Protein AF-A0A950WZ62-F1 (afdb_monomer_lite)

Structure (mmCIF, N/CA/C/O backbone):
data_AF-A0A950WZ62-F1
#
_entry.id   AF-A0A950WZ62-F1
#
loop_
_atom_site.group_PDB
_atom_site.id
_atom_site.type_symbol
_atom_site.label_atom_id
_atom_site.label_alt_id
_atom_site.label_comp_id
_atom_site.label_asym_id
_atom_site.label_entity_id
_atom_site.label_seq_id
_atom_site.pdbx_PDB_ins_code
_atom_site.Cartn_x
_atom_site.Cartn_y
_atom_site.Cartn_z
_atom_site.occupancy
_atom_site.B_iso_or_equiv
_atom_site.auth_seq_id
_atom_site.auth_comp_id
_atom_site.auth_asym_id
_atom_site.auth_atom_id
_atom_site.pdbx_PDB_model_num
ATOM 1 N N . MET A 1 1 ? 14.388 -1.676 0.230 1.00 52.84 1 MET A N 1
ATOM 2 C CA . MET A 1 1 ? 13.526 -0.486 0.449 1.00 52.84 1 MET A CA 1
ATOM 3 C C . MET A 1 1 ? 12.068 -0.853 0.786 1.00 52.84 1 MET A C 1
ATOM 5 O O . MET A 1 1 ? 11.226 0.029 0.879 1.00 52.84 1 MET A O 1
ATOM 9 N N . THR A 1 2 ? 11.761 -2.133 1.017 1.00 63.56 2 THR A N 1
ATOM 10 C CA . THR A 1 2 ? 10.408 -2.684 1.208 1.00 63.56 2 THR A CA 1
ATOM 11 C C . THR A 1 2 ? 9.665 -2.241 2.485 1.00 63.56 2 THR A C 1
ATOM 13 O O . THR A 1 2 ? 8.466 -1.998 2.380 1.00 63.56 2 THR A O 1
ATOM 16 N N . PRO A 1 3 ? 10.304 -2.015 3.657 1.00 65.88 3 PRO A N 1
ATOM 17 C CA . PRO A 1 3 ? 9.545 -1.722 4.882 1.00 65.88 3 PRO A CA 1
ATOM 18 C C . PRO A 1 3 ? 8.894 -0.332 4.890 1.00 65.88 3 PRO A C 1
ATOM 20 O O . PRO A 1 3 ? 7.789 -0.159 5.395 1.00 65.88 3 PRO A O 1
ATOM 23 N N . VAL A 1 4 ? 9.564 0.673 4.311 1.00 70.69 4 VAL A N 1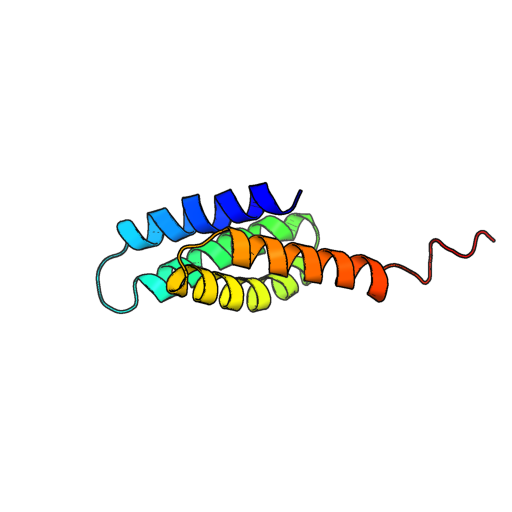
ATOM 24 C CA . VAL A 1 4 ? 9.072 2.063 4.303 1.00 70.69 4 VAL A CA 1
ATOM 25 C C . VAL A 1 4 ? 7.872 2.219 3.368 1.00 70.69 4 VAL A C 1
ATOM 27 O O . VAL A 1 4 ? 6.890 2.861 3.734 1.00 70.69 4 VAL A O 1
ATOM 30 N N . GLN A 1 5 ? 7.914 1.597 2.184 1.00 70.06 5 GLN A N 1
ATOM 31 C CA . GLN A 1 5 ? 6.801 1.645 1.229 1.00 70.06 5 GLN A CA 1
ATOM 32 C C . GLN A 1 5 ? 5.529 1.030 1.819 1.00 70.06 5 GLN A C 1
ATOM 34 O O . GLN A 1 5 ? 4.436 1.576 1.672 1.00 70.06 5 GLN A O 1
ATOM 39 N N . GLU A 1 6 ? 5.670 -0.074 2.545 1.00 67.56 6 GLU A N 1
ATOM 40 C CA . GLU A 1 6 ? 4.543 -0.741 3.184 1.00 67.56 6 GLU A CA 1
ATOM 41 C C . GLU A 1 6 ? 4.039 -0.021 4.424 1.00 67.56 6 GLU A C 1
ATOM 43 O O . GLU A 1 6 ? 2.829 0.040 4.633 1.00 67.56 6 GLU A O 1
ATOM 48 N N . PHE A 1 7 ? 4.935 0.565 5.220 1.00 73.12 7 PHE A N 1
ATOM 49 C CA . PHE A 1 7 ? 4.543 1.416 6.336 1.00 73.12 7 PHE A CA 1
ATOM 50 C C . PHE A 1 7 ? 3.644 2.562 5.854 1.00 73.12 7 PHE A C 1
ATOM 52 O O . PHE A 1 7 ? 2.555 2.768 6.394 1.00 73.12 7 PHE A O 1
ATOM 59 N N . ILE A 1 8 ? 4.051 3.255 4.787 1.00 75.50 8 ILE A N 1
ATOM 60 C CA . ILE A 1 8 ? 3.269 4.351 4.207 1.00 75.50 8 ILE A CA 1
ATOM 61 C C . ILE A 1 8 ? 1.953 3.818 3.620 1.00 75.50 8 ILE A C 1
ATOM 63 O O . ILE A 1 8 ? 0.881 4.322 3.949 1.00 75.50 8 ILE A O 1
ATOM 67 N N . ALA A 1 9 ? 1.990 2.769 2.796 1.00 75.94 9 ALA A N 1
ATOM 68 C CA . ALA A 1 9 ? 0.785 2.261 2.140 1.00 75.94 9 ALA A CA 1
ATOM 69 C C . ALA A 1 9 ? -0.246 1.673 3.126 1.00 75.94 9 ALA A C 1
ATOM 71 O O . ALA A 1 9 ? -1.452 1.865 2.953 1.00 75.94 9 ALA A O 1
ATOM 72 N N . ARG A 1 10 ? 0.204 0.953 4.162 1.00 79.38 10 ARG A N 1
ATOM 73 C CA . ARG A 1 10 ? -0.669 0.193 5.073 1.00 79.38 10 ARG A CA 1
ATOM 74 C C . ARG A 1 10 ? -0.988 0.946 6.359 1.00 79.38 10 ARG A C 1
ATOM 76 O O . ARG A 1 10 ? -2.161 1.062 6.699 1.00 79.38 10 ARG A O 1
ATOM 83 N N . SER A 1 11 ? 0.008 1.487 7.052 1.00 69.50 11 SER A N 1
ATOM 84 C CA . SER A 1 11 ? -0.246 2.179 8.322 1.00 69.50 11 SER A CA 1
ATOM 85 C C . SER A 1 11 ? -0.700 3.615 8.132 1.00 69.50 11 SER A C 1
ATOM 87 O O . SER A 1 11 ? -1.628 4.034 8.815 1.00 69.50 11 SER A O 1
ATOM 89 N N . VAL A 1 12 ? -0.106 4.352 7.190 1.00 75.44 12 VAL A N 1
ATOM 90 C CA . VAL A 1 12 ? -0.504 5.747 6.947 1.00 75.44 12 VAL A CA 1
ATOM 91 C C . VAL A 1 12 ? -1.761 5.791 6.078 1.00 75.44 12 VAL A C 1
ATOM 93 O O . VAL A 1 12 ? -2.812 6.221 6.531 1.00 75.44 12 VAL A O 1
ATOM 96 N N . ILE A 1 13 ? -1.709 5.287 4.844 1.00 80.56 13 ILE A N 1
ATOM 97 C CA . ILE A 1 13 ? -2.812 5.477 3.888 1.00 80.56 13 ILE A CA 1
ATOM 98 C C . ILE A 1 13 ? -4.006 4.568 4.210 1.00 80.56 13 ILE A C 1
ATOM 100 O O . ILE A 1 13 ? -5.121 5.051 4.409 1.00 80.56 13 ILE A O 1
ATOM 104 N N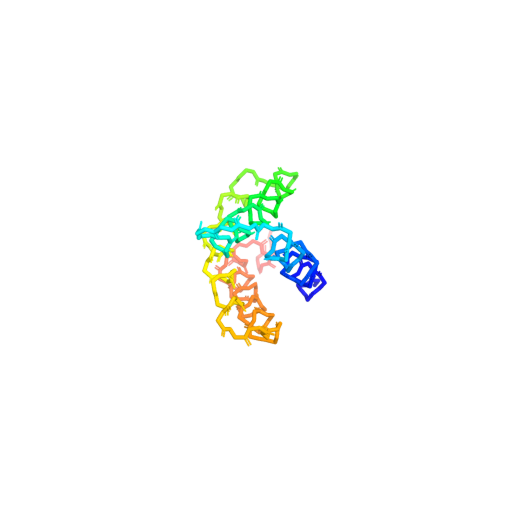 . GLN A 1 14 ? -3.804 3.246 4.269 1.00 82.19 14 GLN A N 1
ATOM 105 C CA . GLN A 1 14 ? -4.903 2.313 4.540 1.00 82.19 14 GLN A CA 1
ATOM 106 C C . GLN A 1 14 ? -5.464 2.484 5.962 1.00 82.19 14 GLN A C 1
ATOM 108 O O . GLN A 1 14 ? -6.681 2.419 6.128 1.00 82.19 14 GLN A O 1
ATOM 113 N N . GLY A 1 15 ? -4.612 2.721 6.964 1.00 76.69 15 GLY A N 1
ATOM 114 C CA . GLY A 1 15 ? -5.014 2.992 8.347 1.00 76.69 15 GLY A CA 1
ATOM 115 C C . GLY A 1 15 ? -5.896 4.234 8.468 1.00 76.69 15 GLY A C 1
ATOM 116 O O . GLY A 1 15 ? -7.040 4.124 8.912 1.00 76.69 15 GLY A O 1
ATOM 117 N N . SER A 1 16 ? -5.433 5.388 7.973 1.00 78.38 16 SER A N 1
ATOM 118 C CA . SER A 1 16 ? -6.225 6.625 8.003 1.00 78.38 16 SER A CA 1
ATOM 119 C C . SER A 1 16 ? -7.538 6.503 7.226 1.00 78.38 16 SER A C 1
ATOM 121 O O . SER A 1 16 ? -8.568 6.994 7.683 1.00 78.38 16 SER A O 1
ATOM 123 N N . LEU A 1 17 ? -7.558 5.787 6.095 1.00 81.38 17 LEU A N 1
ATOM 124 C CA . LEU A 1 17 ? -8.801 5.518 5.362 1.00 81.38 17 LEU A CA 1
ATOM 125 C C . LEU A 1 17 ? -9.778 4.635 6.152 1.00 81.38 17 LEU A C 1
ATOM 127 O O . LEU A 1 17 ? -10.985 4.809 6.017 1.00 81.38 17 LEU A O 1
ATOM 131 N N . GLN A 1 18 ? -9.304 3.694 6.971 1.00 83.38 18 GLN A N 1
ATOM 132 C CA . GLN A 1 18 ? -10.182 2.871 7.813 1.00 83.38 18 GLN A CA 1
ATOM 133 C C . GLN A 1 18 ? -10.823 3.662 8.959 1.00 83.38 18 GLN A C 1
ATOM 135 O O . GLN A 1 18 ? -11.936 3.319 9.371 1.00 83.38 18 GLN A O 1
ATOM 140 N N . GLU A 1 19 ? -10.140 4.690 9.463 1.00 82.50 19 GLU A N 1
ATOM 141 C CA . GLU A 1 19 ? -10.676 5.602 10.480 1.00 82.50 19 GLU A CA 1
ATOM 142 C C . GLU A 1 19 ? -11.626 6.638 9.875 1.00 82.50 19 GLU A C 1
ATOM 144 O O . GLU A 1 19 ? -12.702 6.873 10.422 1.00 82.50 19 GLU A O 1
ATOM 149 N N . PHE A 1 20 ? -11.266 7.202 8.719 1.00 86.25 20 PHE A N 1
ATOM 150 C CA . PHE A 1 20 ? -12.057 8.219 8.029 1.00 86.25 20 PHE A CA 1
ATOM 151 C C . PHE A 1 20 ? -13.335 7.658 7.389 1.00 86.25 20 PHE A C 1
ATOM 153 O O . PHE A 1 20 ? -14.396 8.279 7.452 1.00 86.25 20 PHE A O 1
ATOM 160 N N . LEU A 1 21 ? -13.260 6.482 6.755 1.00 86.19 21 LEU A N 1
ATOM 161 C CA . LEU A 1 21 ? -14.411 5.886 6.082 1.00 86.19 21 LEU A CA 1
ATOM 162 C C . LEU A 1 21 ? -15.390 5.285 7.094 1.00 86.19 21 LEU A C 1
ATOM 164 O O . LEU A 1 21 ? -15.049 4.438 7.922 1.00 86.19 21 LEU A O 1
ATOM 168 N N . SER A 1 22 ? -16.656 5.654 6.949 1.00 81.88 22 SER A N 1
ATOM 169 C CA . SER A 1 22 ? -17.769 5.152 7.748 1.00 81.88 22 SER A CA 1
ATOM 170 C C . SER A 1 22 ? -18.693 4.242 6.923 1.00 81.88 22 SER A C 1
ATOM 172 O O . SER A 1 22 ? -18.647 4.195 5.691 1.00 81.88 22 SER A O 1
ATOM 174 N N . GLY A 1 23 ? -19.520 3.454 7.613 1.00 85.06 23 GLY A N 1
ATOM 175 C CA . GLY A 1 23 ? -20.498 2.560 6.987 1.00 85.06 23 GLY A CA 1
ATOM 176 C C . GLY A 1 23 ? -19.978 1.168 6.601 1.00 85.06 23 GLY A C 1
ATOM 177 O O . GLY A 1 23 ? -18.837 0.772 6.869 1.00 85.06 23 GLY A O 1
ATOM 178 N N . ARG A 1 24 ? -20.868 0.373 5.992 1.00 86.06 24 ARG A N 1
ATOM 179 C CA . ARG A 1 24 ? -20.609 -1.034 5.653 1.00 86.06 24 ARG A CA 1
ATOM 180 C C . ARG A 1 24 ? -19.510 -1.139 4.591 1.00 86.06 24 ARG A C 1
ATOM 182 O O . ARG A 1 24 ? -19.518 -0.428 3.589 1.00 86.06 24 ARG A O 1
ATOM 189 N N . GLY A 1 25 ? -18.554 -2.039 4.820 1.00 85.94 25 GLY A N 1
ATOM 190 C CA . GLY A 1 25 ? -17.451 -2.287 3.888 1.00 85.94 25 GLY A CA 1
ATOM 191 C C . GLY A 1 25 ? -16.315 -1.258 3.928 1.00 85.94 25 GLY A C 1
ATOM 192 O O . GLY A 1 25 ? -15.462 -1.296 3.045 1.00 85.94 25 GLY A O 1
ATOM 193 N N . ARG A 1 26 ? -16.253 -0.371 4.937 1.00 86.50 26 ARG A N 1
ATOM 194 C CA . ARG A 1 26 ? -15.171 0.628 5.079 1.00 86.50 26 ARG A CA 1
ATOM 195 C C . ARG A 1 26 ? -13.762 0.040 4.954 1.00 86.50 26 ARG A C 1
ATOM 197 O O . ARG A 1 26 ? -12.920 0.607 4.273 1.00 86.50 26 ARG A O 1
ATOM 204 N N . THR A 1 27 ? -13.526 -1.138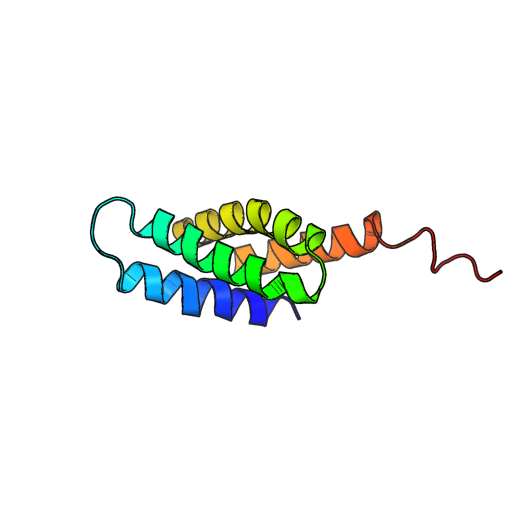 5.530 1.00 84.81 27 THR A N 1
ATOM 205 C CA . THR A 1 27 ? -12.225 -1.819 5.489 1.00 84.81 27 THR A CA 1
ATOM 206 C C . THR A 1 27 ? -11.856 -2.242 4.073 1.00 84.81 27 THR A C 1
ATOM 208 O O . THR A 1 27 ? -10.731 -2.016 3.644 1.00 84.81 27 THR A O 1
ATOM 211 N N . PHE A 1 28 ? -12.811 -2.803 3.327 1.00 88.19 28 PHE A N 1
ATOM 212 C CA . PHE A 1 28 ? -12.594 -3.190 1.936 1.00 88.19 28 PHE A CA 1
ATOM 213 C C . PHE A 1 28 ? -12.349 -1.966 1.047 1.00 88.19 28 PHE A C 1
ATOM 215 O O . PHE A 1 28 ? -11.422 -1.974 0.246 1.00 88.19 28 PHE A O 1
ATOM 222 N N . LYS A 1 29 ? -13.116 -0.885 1.243 1.00 88.44 29 LYS A N 1
ATOM 223 C CA . LYS A 1 29 ? -12.905 0.387 0.533 1.00 88.44 29 LYS A CA 1
ATOM 224 C C . LYS A 1 29 ? -11.523 0.977 0.825 1.00 88.44 29 LYS A C 1
ATOM 226 O O . LYS A 1 29 ? -10.835 1.381 -0.103 1.00 88.44 29 LYS A O 1
ATOM 231 N N . ALA A 1 30 ? -11.094 0.971 2.087 1.00 86.31 30 ALA A N 1
ATOM 232 C CA . ALA A 1 30 ? -9.773 1.449 2.478 1.00 86.31 30 ALA A CA 1
ATOM 233 C C . ALA A 1 30 ? -8.643 0.624 1.845 1.00 86.31 30 ALA A C 1
ATOM 235 O O . ALA A 1 30 ? -7.673 1.205 1.373 1.00 86.31 30 ALA A O 1
ATOM 236 N N . ILE A 1 31 ? -8.787 -0.708 1.799 1.00 88.50 31 ILE A N 1
ATOM 237 C CA . ILE A 1 31 ? -7.849 -1.604 1.104 1.00 88.50 31 ILE A CA 1
ATOM 238 C C . ILE A 1 31 ? -7.818 -1.280 -0.390 1.00 88.50 31 ILE A C 1
ATOM 240 O O . ILE A 1 31 ? -6.747 -1.104 -0.950 1.00 88.50 31 ILE A O 1
ATOM 244 N N . LEU A 1 32 ? -8.978 -1.172 -1.036 1.00 91.19 32 LEU A N 1
ATOM 245 C CA . LEU A 1 32 ? -9.056 -0.925 -2.472 1.00 91.19 32 LEU A CA 1
ATOM 246 C C . LEU A 1 32 ? -8.412 0.414 -2.856 1.00 91.19 32 LEU A C 1
ATOM 248 O O . LEU A 1 32 ? -7.594 0.461 -3.769 1.00 91.19 32 LEU A O 1
ATOM 252 N N . ILE A 1 33 ? -8.751 1.491 -2.142 1.00 88.75 33 ILE A N 1
ATOM 253 C CA . 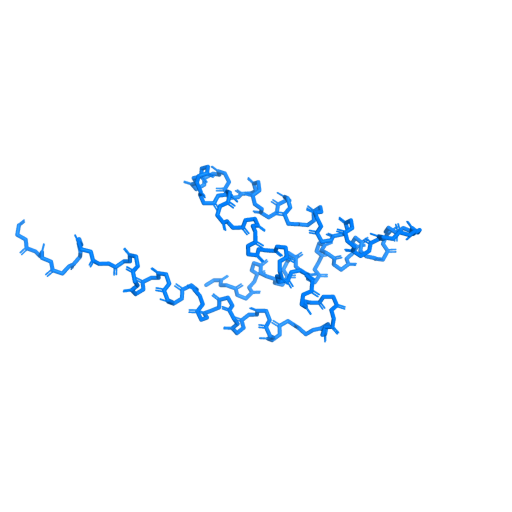ILE A 1 33 ? -8.254 2.843 -2.427 1.00 88.75 33 ILE A CA 1
ATOM 254 C C . ILE A 1 33 ? -6.748 2.933 -2.167 1.00 88.75 33 ILE A C 1
ATOM 256 O O . ILE A 1 33 ? -6.015 3.422 -3.025 1.00 88.75 33 ILE A O 1
ATOM 260 N N . SER A 1 34 ? -6.264 2.435 -1.023 1.00 84.12 34 SER A N 1
ATOM 261 C CA . SER A 1 34 ? -4.828 2.468 -0.720 1.00 84.12 34 SER A CA 1
ATOM 262 C C . SER A 1 34 ? -4.019 1.674 -1.744 1.00 84.12 34 SER A C 1
ATOM 264 O O . SER A 1 34 ? -2.933 2.089 -2.145 1.00 84.12 34 SER A O 1
ATOM 266 N N . ASN A 1 35 ? -4.570 0.558 -2.216 1.00 86.94 35 ASN A N 1
ATOM 267 C CA . ASN A 1 35 ? -3.895 -0.319 -3.151 1.00 86.94 35 ASN A CA 1
ATOM 268 C C . ASN A 1 35 ? -3.943 0.190 -4.599 1.00 86.94 35 ASN A C 1
ATOM 270 O O . ASN A 1 35 ? -2.978 0.006 -5.337 1.00 86.94 35 ASN A O 1
ATOM 274 N N . LEU A 1 36 ? -5.015 0.888 -4.985 1.00 87.88 36 LEU A N 1
ATOM 275 C CA . LEU A 1 36 ? -5.073 1.650 -6.234 1.00 87.88 36 LEU A CA 1
ATOM 276 C C . LEU A 1 36 ? -4.039 2.776 -6.243 1.00 87.88 36 LEU A C 1
ATOM 278 O O . LEU A 1 36 ? -3.323 2.916 -7.231 1.00 87.88 36 LEU A O 1
ATOM 282 N N . LEU A 1 37 ? -3.913 3.540 -5.152 1.00 85.62 37 LEU A N 1
ATOM 283 C CA . LEU A 1 37 ? -2.897 4.592 -5.035 1.00 85.62 37 LEU A CA 1
ATOM 284 C C . LEU A 1 37 ? -1.482 4.011 -5.138 1.00 85.62 37 LEU A C 1
ATOM 286 O O . LEU A 1 37 ? -0.666 4.515 -5.905 1.00 85.62 37 LEU A O 1
ATOM 290 N N . PHE A 1 38 ? -1.215 2.912 -4.428 1.00 82.75 38 PHE A N 1
ATOM 291 C CA . PHE A 1 38 ? 0.070 2.217 -4.478 1.00 82.75 38 PHE A CA 1
ATOM 292 C C . PHE A 1 38 ? 0.405 1.694 -5.884 1.00 82.75 38 PHE A C 1
ATOM 294 O O . PHE A 1 38 ? 1.510 1.903 -6.375 1.00 82.75 38 PHE A O 1
ATOM 301 N N . SER A 1 39 ? -0.542 1.033 -6.550 1.00 82.94 39 SER A N 1
ATOM 302 C CA . SER A 1 39 ? -0.357 0.488 -7.901 1.00 82.94 39 SER A CA 1
ATOM 303 C C . SER A 1 39 ? -0.197 1.596 -8.951 1.00 82.94 39 SER A C 1
ATOM 305 O O . SER A 1 39 ? 0.719 1.540 -9.769 1.00 82.94 39 SER A O 1
ATOM 307 N N . THR A 1 40 ? -1.013 2.653 -8.877 1.00 86.56 40 THR A N 1
ATOM 308 C CA . THR A 1 40 ? -0.943 3.813 -9.786 1.00 86.56 40 THR A CA 1
ATOM 309 C C . THR A 1 40 ? 0.381 4.549 -9.639 1.00 86.56 40 THR A C 1
ATOM 311 O O . THR A 1 40 ? 0.962 4.956 -10.641 1.00 86.56 40 THR A O 1
ATOM 314 N N . PHE A 1 41 ? 0.898 4.671 -8.410 1.00 81.50 41 PHE A N 1
ATOM 315 C CA . PHE A 1 41 ? 2.227 5.230 -8.187 1.00 81.50 41 PHE A CA 1
ATOM 316 C C . PHE A 1 41 ? 3.268 4.473 -9.012 1.00 81.50 41 PHE A C 1
ATOM 318 O O . PHE A 1 41 ? 4.090 5.094 -9.652 1.00 81.50 41 PHE A O 1
ATOM 325 N N . HIS A 1 42 ? 3.175 3.154 -9.137 1.00 80.62 42 HIS A N 1
ATOM 326 C CA . HIS A 1 42 ? 4.138 2.356 -9.895 1.00 80.62 42 HIS A CA 1
ATOM 327 C C . HIS A 1 42 ? 4.006 2.418 -11.426 1.00 80.62 42 HIS A C 1
ATOM 329 O O . HIS A 1 42 ? 4.825 1.818 -12.127 1.00 80.62 42 HIS A O 1
ATOM 335 N N . LEU A 1 43 ? 3.053 3.183 -11.970 1.00 81.19 43 LEU A N 1
ATOM 336 C CA . LEU A 1 43 ? 2.968 3.426 -13.414 1.00 81.19 43 LEU A CA 1
ATOM 337 C C . LEU A 1 43 ? 4.217 4.125 -13.970 1.00 81.19 43 LEU A C 1
ATOM 339 O O . LEU A 1 43 ? 4.542 3.894 -15.132 1.00 81.19 43 LEU A O 1
ATOM 343 N N . PHE A 1 44 ? 4.949 4.913 -13.162 1.00 79.94 44 PHE A N 1
ATOM 344 C CA . PHE A 1 44 ? 6.225 5.505 -13.603 1.00 79.94 44 PHE A CA 1
ATOM 345 C C . PHE A 1 44 ? 7.318 4.454 -13.847 1.00 79.94 44 PHE A C 1
ATOM 347 O O . PHE A 1 44 ? 8.274 4.738 -14.562 1.00 79.94 44 PHE A O 1
ATOM 354 N N . VAL A 1 45 ? 7.201 3.261 -13.246 1.00 79.75 45 VAL A N 1
ATOM 355 C CA . VAL A 1 45 ? 8.131 2.142 -13.463 1.00 79.75 45 VAL A CA 1
ATOM 356 C C . VAL A 1 45 ? 7.716 1.366 -14.706 1.00 79.75 45 VAL A C 1
ATOM 358 O O . VAL A 1 45 ? 8.509 1.185 -15.624 1.00 79.75 45 VAL A O 1
ATOM 361 N N . SER A 1 46 ? 6.478 0.862 -14.718 1.00 79.56 46 SER A N 1
ATOM 362 C CA . SER A 1 46 ? 5.915 0.112 -15.840 1.00 79.56 46 SER A CA 1
ATOM 363 C C . SER A 1 46 ? 4.419 -0.145 -15.622 1.00 79.56 46 SER A C 1
ATOM 365 O O . SER A 1 46 ? 4.029 -0.551 -14.521 1.00 79.56 46 SER A O 1
ATOM 367 N N . PRO A 1 47 ? 3.578 -0.038 -16.669 1.00 82.44 47 PRO A N 1
ATOM 368 C CA . PRO A 1 47 ? 2.178 -0.458 -16.611 1.00 82.44 47 PRO A CA 1
ATOM 369 C C . PRO A 1 47 ? 2.001 -1.915 -16.167 1.00 82.44 47 PRO A C 1
ATOM 371 O O . PRO A 1 47 ? 1.101 -2.225 -15.387 1.00 82.44 47 PRO A O 1
ATOM 374 N N . TYR A 1 48 ? 2.896 -2.809 -16.599 1.00 80.31 48 TYR A N 1
ATOM 375 C CA . TYR A 1 48 ? 2.866 -4.216 -16.196 1.00 80.31 48 TYR A CA 1
ATOM 376 C C . TYR A 1 48 ? 3.117 -4.380 -14.697 1.00 80.31 48 TYR A C 1
ATOM 378 O O . TYR A 1 48 ? 2.442 -5.170 -14.043 1.00 80.31 48 TYR A O 1
ATOM 386 N N . PHE A 1 49 ? 4.047 -3.604 -14.136 1.00 75.50 49 PHE A N 1
ATOM 387 C CA . PHE A 1 49 ? 4.360 -3.651 -12.709 1.00 75.50 49 PHE A CA 1
ATOM 388 C C . PHE A 1 49 ? 3.225 -3.072 -11.850 1.00 75.50 49 PHE A C 1
ATOM 390 O O . PHE A 1 49 ? 2.899 -3.618 -10.794 1.00 75.50 49 PHE A O 1
ATOM 397 N N . ALA A 1 50 ? 2.550 -2.024 -12.331 1.00 77.00 50 ALA A N 1
ATOM 398 C CA . ALA A 1 50 ? 1.348 -1.496 -11.690 1.00 77.00 50 ALA A CA 1
ATOM 399 C C . ALA A 1 50 ? 0.248 -2.569 -11.592 1.00 77.00 50 ALA A C 1
ATOM 401 O O . ALA A 1 50 ? -0.256 -2.835 -10.500 1.00 77.00 50 ALA A O 1
ATOM 402 N N . VAL A 1 51 ? -0.072 -3.256 -12.694 1.00 83.25 51 VAL A N 1
ATOM 403 C CA . VAL A 1 51 ? -1.082 -4.331 -12.689 1.00 83.25 51 VAL A CA 1
ATOM 404 C C . VAL A 1 51 ? -0.635 -5.510 -11.819 1.00 83.25 51 VAL A C 1
ATOM 406 O O . VAL A 1 51 ? -1.407 -5.996 -10.990 1.00 83.25 51 VAL A O 1
ATOM 409 N N . ALA A 1 52 ? 0.623 -5.937 -11.952 1.00 80.75 52 ALA A N 1
ATOM 410 C CA . ALA A 1 52 ? 1.170 -7.065 -11.205 1.00 80.75 52 ALA A CA 1
ATOM 411 C C . ALA A 1 52 ? 1.222 -6.814 -9.691 1.00 80.75 52 ALA A C 1
ATOM 413 O O . ALA A 1 52 ? 1.057 -7.752 -8.920 1.00 80.75 52 ALA A O 1
ATOM 414 N N . SER A 1 53 ? 1.408 -5.569 -9.245 1.00 79.81 53 SER A N 1
ATOM 415 C CA . SER A 1 53 ? 1.432 -5.214 -7.818 1.00 79.81 53 SER A CA 1
ATOM 416 C C . SER A 1 53 ? 0.037 -5.078 -7.193 1.00 79.81 53 SER A C 1
ATOM 418 O O . SER A 1 53 ? -0.103 -5.140 -5.967 1.00 79.81 53 SER A O 1
ATOM 420 N N . PHE A 1 54 ? -1.014 -4.939 -8.006 1.00 83.00 54 PHE A N 1
ATOM 421 C CA . PHE A 1 54 ? -2.370 -4.712 -7.517 1.00 83.00 54 PHE A CA 1
ATOM 422 C C . PHE A 1 54 ? -2.965 -5.944 -6.816 1.00 83.00 54 PHE A C 1
ATOM 424 O O . PHE A 1 54 ? -3.382 -5.855 -5.662 1.00 83.00 54 PHE A O 1
ATOM 431 N N . LEU A 1 55 ? -2.980 -7.110 -7.469 1.00 81.25 55 LEU A N 1
ATOM 432 C CA . LEU A 1 55 ? -3.594 -8.328 -6.913 1.00 81.25 55 LEU A CA 1
ATOM 433 C C . LEU A 1 55 ? -2.906 -8.810 -5.620 1.00 81.25 55 LEU A C 1
ATOM 435 O O . LEU A 1 55 ? -3.597 -8.943 -4.606 1.00 81.25 55 LEU A O 1
ATOM 439 N N . PRO A 1 56 ? -1.568 -8.978 -5.602 1.00 79.00 56 PRO A N 1
ATOM 440 C CA . PRO A 1 56 ? -0.750 -8.969 -4.397 1.00 79.00 56 PRO A CA 1
ATOM 441 C C . PRO A 1 56 ? -1.256 -7.987 -3.345 1.00 79.00 56 PRO A C 1
ATOM 443 O O . PRO A 1 56 ? -1.724 -8.384 -2.277 1.00 79.00 56 PRO A O 1
ATOM 446 N N . GLY A 1 57 ? -1.207 -6.691 -3.636 1.00 79.06 57 GLY A N 1
ATOM 447 C CA . GLY A 1 57 ? -1.479 -5.673 -2.639 1.00 79.06 57 GLY A CA 1
ATOM 448 C C . GLY A 1 57 ? -2.876 -5.766 -2.001 1.00 79.06 57 GLY A C 1
ATOM 449 O O . GLY A 1 57 ? -3.020 -5.445 -0.821 1.00 79.06 57 GLY A O 1
ATOM 450 N N . MET A 1 58 ? -3.885 -6.279 -2.715 1.00 84.00 58 MET A N 1
ATOM 451 C CA . MET A 1 58 ? -5.217 -6.546 -2.155 1.00 84.00 58 MET A CA 1
ATOM 452 C C . MET A 1 58 ? -5.172 -7.646 -1.087 1.00 84.00 58 MET A C 1
ATOM 454 O O . MET A 1 58 ? -5.743 -7.480 -0.006 1.00 84.00 58 MET A O 1
ATOM 458 N N . PHE A 1 59 ? -4.460 -8.743 -1.362 1.00 83.38 59 PHE A N 1
ATOM 459 C CA . PHE A 1 59 ? -4.258 -9.839 -0.411 1.00 83.38 59 PHE A CA 1
ATOM 460 C C . PHE A 1 59 ? -3.537 -9.356 0.854 1.00 83.38 59 PHE A C 1
ATOM 462 O O . PHE A 1 59 ? -3.996 -9.600 1.972 1.00 83.38 59 PHE A O 1
ATOM 469 N N . TRP A 1 60 ? -2.461 -8.586 0.688 1.00 76.12 60 TRP A N 1
ATOM 470 C CA . TRP A 1 60 ? -1.726 -8.010 1.814 1.00 76.12 60 TRP A CA 1
ATOM 471 C C . TRP A 1 60 ? -2.532 -6.979 2.602 1.00 76.12 60 TRP A C 1
ATOM 473 O O . TRP A 1 60 ? -2.462 -6.958 3.830 1.00 76.12 60 TRP A O 1
ATOM 483 N N . GLY A 1 61 ? -3.330 -6.147 1.929 1.00 79.62 61 GLY A N 1
ATOM 484 C CA . GLY A 1 61 ? -4.226 -5.200 2.587 1.00 79.62 61 GLY A CA 1
ATOM 485 C C . GLY A 1 61 ? -5.280 -5.903 3.447 1.00 79.62 61 GLY A C 1
ATOM 486 O O . GLY A 1 61 ? -5.561 -5.456 4.565 1.00 79.62 61 GLY A O 1
ATOM 487 N N . TRP A 1 62 ? -5.813 -7.033 2.973 1.00 84.94 62 TRP A N 1
ATOM 488 C CA . TRP A 1 62 ? -6.706 -7.891 3.753 1.00 84.94 62 TRP A CA 1
ATOM 489 C C . TRP A 1 62 ? -5.991 -8.524 4.951 1.00 84.94 62 TRP A C 1
ATOM 491 O O . TRP A 1 62 ? -6.491 -8.421 6.075 1.00 84.94 62 TRP A O 1
ATOM 501 N N . LEU A 1 63 ? -4.803 -9.101 4.753 1.00 80.69 63 LEU A N 1
ATOM 502 C CA . LEU A 1 63 ? -4.020 -9.712 5.829 1.00 80.69 63 LEU A CA 1
ATOM 503 C C . LEU A 1 63 ? -3.666 -8.692 6.924 1.00 80.69 63 LEU A C 1
ATOM 505 O O . LEU A 1 63 ? -3.865 -8.962 8.111 1.00 80.69 63 LEU A O 1
ATOM 509 N N . TYR A 1 64 ? -3.253 -7.484 6.530 1.00 79.62 64 TYR A N 1
ATOM 510 C CA . TYR A 1 64 ? -3.016 -6.365 7.442 1.00 79.62 64 TYR A CA 1
ATOM 511 C C . TYR A 1 64 ? -4.276 -6.004 8.236 1.00 79.62 64 TYR A C 1
ATOM 513 O O . TYR A 1 64 ? -4.207 -5.818 9.447 1.00 79.62 64 TYR A O 1
ATOM 521 N N . SER A 1 65 ? -5.451 -5.971 7.597 1.00 79.69 65 SER A N 1
ATOM 522 C CA . SER A 1 65 ? -6.708 -5.679 8.303 1.00 79.69 65 SER A CA 1
ATOM 523 C C . SER A 1 65 ? -7.079 -6.734 9.354 1.00 79.69 65 SER A C 1
ATOM 525 O O . SER A 1 65 ? -7.758 -6.413 10.329 1.00 79.69 65 SER A O 1
ATOM 527 N N . ARG A 1 66 ? -6.618 -7.980 9.176 1.00 79.81 66 ARG A N 1
ATOM 528 C CA . ARG A 1 66 ? -6.862 -9.099 10.098 1.00 79.81 66 ARG A CA 1
ATOM 529 C C . ARG A 1 66 ? -5.859 -9.142 11.243 1.00 79.81 66 ARG A C 1
ATOM 531 O O . ARG A 1 66 ? -6.247 -9.466 12.358 1.00 79.81 66 ARG A O 1
ATOM 538 N N . GLN A 1 67 ? -4.592 -8.848 10.968 1.00 75.50 67 GLN A N 1
ATOM 539 C CA . GLN A 1 67 ? -3.507 -9.022 11.936 1.00 75.50 67 GLN A CA 1
ATOM 540 C C . GLN A 1 67 ? -3.061 -7.713 12.598 1.00 75.50 67 GLN A C 1
ATOM 542 O O . GLN A 1 67 ? -2.431 -7.764 13.648 1.00 75.50 67 GLN A O 1
ATOM 547 N N . ARG A 1 68 ? -3.351 -6.550 11.988 1.00 67.81 68 ARG A N 1
ATOM 548 C CA . ARG A 1 68 ? -2.842 -5.216 12.378 1.00 67.81 68 ARG A CA 1
ATOM 549 C C . ARG A 1 68 ? -1.328 -5.185 12.630 1.00 67.81 68 ARG A C 1
ATOM 551 O O . ARG A 1 68 ? -0.831 -4.348 13.373 1.00 67.81 68 ARG A O 1
ATOM 558 N N . SER A 1 69 ? -0.593 -6.099 12.002 1.00 62.69 69 SER A N 1
ATOM 559 C CA . SER A 1 69 ? 0.846 -6.247 12.162 1.00 62.69 69 SER A CA 1
ATOM 560 C C . SER A 1 69 ? 1.530 -5.919 10.845 1.00 62.69 69 SER A C 1
ATOM 562 O O . SER A 1 69 ? 1.236 -6.520 9.814 1.00 62.69 69 SER A O 1
ATOM 564 N N . LEU A 1 70 ? 2.449 -4.955 10.882 1.00 60.78 70 LEU A N 1
ATOM 565 C CA . LEU A 1 70 ? 3.321 -4.629 9.752 1.00 60.78 70 LEU A CA 1
ATOM 566 C C . LEU A 1 70 ? 4.383 -5.710 9.516 1.00 60.78 70 LEU A C 1
ATOM 568 O O . LEU A 1 70 ? 4.868 -5.859 8.401 1.00 60.78 70 LEU A O 1
ATOM 572 N N . ILE A 1 71 ? 4.710 -6.495 10.547 1.00 57.75 71 ILE A N 1
ATOM 573 C CA . ILE A 1 71 ? 5.771 -7.509 10.500 1.00 57.75 71 ILE A CA 1
ATOM 574 C C . ILE A 1 71 ? 5.410 -8.621 9.509 1.00 57.75 71 ILE A C 1
ATOM 576 O O . ILE A 1 71 ? 6.264 -9.064 8.746 1.00 57.75 71 ILE A O 1
ATOM 580 N N . SER A 1 72 ? 4.146 -9.051 9.473 1.00 55.84 72 SER A N 1
ATOM 581 C CA . SER A 1 72 ? 3.712 -10.126 8.573 1.00 55.84 72 SER A CA 1
ATOM 582 C C . SER A 1 72 ? 3.675 -9.690 7.111 1.00 55.84 72 SER A C 1
ATOM 584 O O . SER A 1 72 ? 4.052 -10.472 6.238 1.00 55.84 72 SER A O 1
ATOM 586 N N . VAL A 1 73 ? 3.287 -8.440 6.846 1.00 58.06 73 VAL A N 1
ATOM 587 C CA . VAL A 1 73 ? 3.284 -7.831 5.508 1.00 58.06 73 VAL A CA 1
ATOM 588 C C . VAL A 1 73 ? 4.722 -7.686 4.998 1.00 58.06 73 VAL A C 1
ATOM 590 O O . VAL A 1 73 ? 5.046 -8.242 3.950 1.00 58.06 73 VAL A O 1
ATOM 593 N N . SER A 1 74 ? 5.619 -7.105 5.800 1.00 59.81 74 SER A N 1
ATOM 594 C CA . SER A 1 74 ? 7.021 -6.906 5.412 1.00 59.81 74 SER A CA 1
ATOM 595 C C . SER A 1 74 ? 7.834 -8.185 5.295 1.00 59.81 74 SER A C 1
ATOM 597 O O . SER A 1 74 ? 8.689 -8.278 4.411 1.00 59.81 74 SER A O 1
ATOM 599 N N . ALA A 1 75 ? 7.555 -9.201 6.113 1.00 57.53 75 ALA A N 1
ATOM 600 C CA . ALA A 1 75 ? 8.202 -10.504 5.980 1.00 57.53 75 ALA A CA 1
ATOM 601 C C . ALA A 1 75 ? 7.828 -11.187 4.654 1.00 57.53 75 ALA A C 1
ATOM 603 O O . ALA A 1 75 ? 8.699 -11.663 3.928 1.00 57.53 75 ALA A O 1
ATOM 604 N N . SER A 1 76 ? 6.544 -11.189 4.293 1.00 57.72 76 SER A N 1
ATOM 605 C CA . SER A 1 76 ? 6.069 -11.851 3.070 1.00 57.72 76 SER A CA 1
ATOM 606 C C . SER A 1 76 ? 6.413 -11.074 1.795 1.00 57.72 76 SER A C 1
ATOM 608 O O . SER A 1 76 ? 6.723 -11.688 0.775 1.00 57.72 76 SER A O 1
ATOM 610 N N . HIS A 1 77 ? 6.458 -9.744 1.843 1.00 57.50 77 HIS A N 1
ATOM 611 C CA . HIS A 1 77 ? 6.892 -8.932 0.706 1.00 57.50 77 HIS A CA 1
ATOM 612 C C . HIS A 1 77 ? 8.407 -8.973 0.495 1.00 57.50 77 HIS A C 1
ATOM 614 O O . HIS A 1 77 ? 8.870 -8.961 -0.642 1.00 57.50 77 HIS A O 1
ATOM 620 N N . THR A 1 78 ? 9.194 -9.110 1.569 1.00 61.38 78 THR A N 1
ATOM 621 C CA . THR A 1 78 ? 10.630 -9.402 1.450 1.00 61.38 78 THR A CA 1
ATOM 622 C C . THR A 1 78 ? 10.845 -10.784 0.836 1.00 61.38 78 THR A C 1
ATOM 624 O O . THR A 1 78 ? 11.637 -10.903 -0.089 1.00 61.38 78 THR A O 1
ATOM 627 N N . LEU A 1 79 ? 10.093 -11.807 1.257 1.00 56.44 79 LEU A N 1
ATOM 628 C CA . LEU A 1 79 ? 10.169 -13.151 0.667 1.00 56.44 79 LEU A CA 1
ATOM 629 C C . LEU A 1 79 ? 9.823 -13.163 -0.828 1.00 56.44 79 LEU A C 1
ATOM 631 O O . LEU A 1 79 ? 10.519 -13.809 -1.605 1.00 56.44 79 LEU A O 1
ATOM 635 N N . ILE A 1 80 ? 8.793 -12.425 -1.248 1.00 61.78 80 ILE A N 1
ATOM 636 C CA . ILE A 1 80 ? 8.366 -12.385 -2.654 1.00 61.78 80 ILE A CA 1
ATOM 637 C C . ILE A 1 80 ? 9.242 -11.459 -3.503 1.00 61.78 80 ILE A C 1
ATOM 639 O O . ILE A 1 80 ? 9.535 -11.800 -4.644 1.00 61.78 80 ILE A O 1
ATOM 643 N N . GLY A 1 81 ? 9.735 -10.346 -2.954 1.00 58.41 81 GLY A N 1
ATOM 644 C CA . GLY A 1 81 ? 10.734 -9.503 -3.617 1.00 58.41 81 GLY A CA 1
ATOM 645 C C . GLY A 1 81 ? 12.059 -10.239 -3.828 1.00 58.41 81 GLY A C 1
ATOM 646 O O . GLY A 1 81 ? 12.631 -10.175 -4.912 1.00 58.41 81 GLY A O 1
ATOM 647 N N . VAL A 1 82 ? 12.507 -11.004 -2.829 1.00 58.78 82 VAL A N 1
ATOM 648 C CA . VAL A 1 82 ? 13.670 -11.894 -2.938 1.00 58.78 82 VAL A CA 1
ATOM 649 C C . VAL A 1 82 ? 13.400 -12.988 -3.973 1.00 58.78 82 VAL A C 1
ATOM 651 O O . VAL A 1 82 ? 14.194 -13.156 -4.891 1.00 58.78 82 VAL A O 1
ATOM 654 N N . TRP A 1 83 ? 12.260 -13.680 -3.907 1.00 52.28 83 TRP A N 1
ATOM 655 C CA . TRP A 1 83 ? 11.911 -14.716 -4.884 1.00 52.28 83 TRP A CA 1
ATOM 656 C C . TRP A 1 83 ? 11.833 -14.178 -6.320 1.00 52.28 83 TRP A C 1
ATOM 658 O O . TRP A 1 83 ? 12.403 -14.780 -7.220 1.00 52.28 83 TRP A O 1
ATOM 668 N N . ALA A 1 84 ? 11.213 -13.019 -6.550 1.00 55.38 84 ALA A N 1
ATOM 669 C CA . ALA A 1 84 ? 11.150 -12.395 -7.871 1.00 55.38 84 ALA A CA 1
ATOM 670 C C . ALA A 1 84 ? 12.543 -11.995 -8.387 1.00 55.38 84 ALA A C 1
ATOM 672 O O . ALA A 1 84 ? 12.837 -12.203 -9.561 1.00 55.38 84 ALA A O 1
ATOM 673 N N . LEU A 1 85 ? 13.427 -11.488 -7.523 1.00 58.53 85 LEU A N 1
ATOM 674 C CA . LEU A 1 85 ? 14.812 -11.193 -7.899 1.00 58.53 85 LEU A CA 1
ATOM 675 C C . LEU A 1 85 ? 15.603 -12.458 -8.260 1.00 58.53 85 LEU A C 1
ATOM 677 O O . LEU A 1 85 ? 16.357 -12.418 -9.221 1.00 58.53 85 LEU A O 1
ATOM 681 N N . TYR A 1 86 ? 15.407 -13.572 -7.548 1.00 50.81 86 TYR A N 1
ATOM 682 C CA . TYR A 1 86 ? 16.120 -14.831 -7.813 1.00 50.81 86 TYR A CA 1
ATOM 683 C C . TYR A 1 86 ? 15.513 -15.675 -8.947 1.00 50.81 86 TYR A C 1
ATOM 685 O O . TYR A 1 86 ? 16.238 -16.435 -9.580 1.00 50.81 86 TYR A O 1
ATOM 693 N N . VAL A 1 87 ? 14.206 -15.570 -9.208 1.00 52.56 87 VAL A N 1
ATOM 694 C CA . VAL A 1 87 ? 13.499 -16.392 -10.212 1.00 52.56 87 VAL A CA 1
ATOM 695 C C . VAL A 1 87 ? 13.284 -15.651 -11.529 1.00 52.56 87 VAL A C 1
ATOM 697 O O . VAL A 1 87 ? 13.357 -16.265 -12.589 1.00 52.56 87 VAL A O 1
ATOM 700 N N . VAL A 1 88 ? 13.045 -14.337 -11.494 1.00 56.06 88 VAL A N 1
ATOM 701 C CA . VAL A 1 88 ? 12.900 -13.510 -12.708 1.00 56.06 88 VAL A CA 1
ATOM 702 C C . VAL A 1 88 ? 14.235 -12.858 -13.0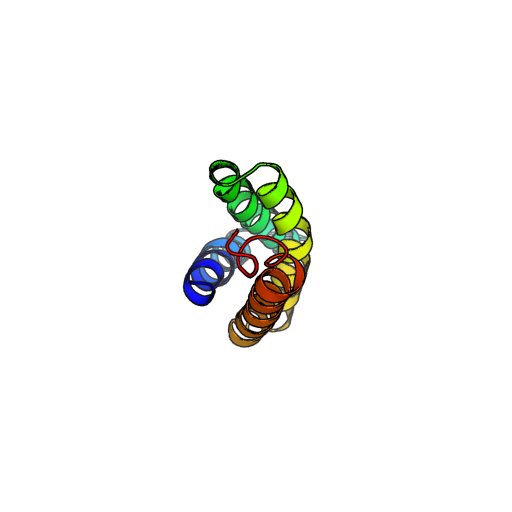87 1.00 56.06 88 VAL A C 1
ATOM 704 O O . VAL A 1 88 ? 14.514 -12.655 -14.268 1.00 56.06 88 VAL A O 1
ATOM 707 N N . GLY A 1 89 ? 15.109 -12.585 -12.114 1.00 52.06 89 GLY A N 1
ATOM 708 C CA . GLY A 1 89 ? 16.471 -12.112 -12.345 1.00 52.06 89 GLY A CA 1
ATOM 709 C C . GLY A 1 89 ? 17.487 -13.250 -12.434 1.00 52.06 89 GLY A C 1
ATOM 710 O O . GLY A 1 89 ? 18.178 -13.525 -11.463 1.00 52.06 89 GLY A O 1
ATOM 711 N 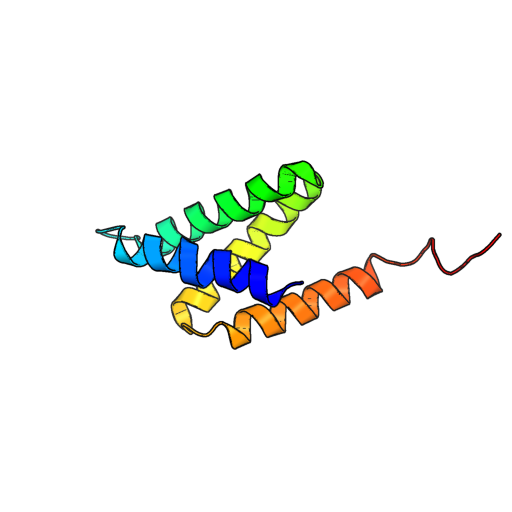N . THR A 1 90 ? 17.596 -13.896 -13.601 1.00 50.47 90 THR A N 1
ATOM 712 C CA . THR A 1 90 ? 18.862 -14.240 -14.301 1.00 50.47 90 THR A CA 1
ATOM 713 C C . THR A 1 90 ? 18.595 -15.206 -15.465 1.00 50.47 90 THR A C 1
ATOM 715 O O . THR A 1 90 ? 18.630 -16.423 -15.316 1.00 50.47 90 THR A O 1
ATOM 718 N N . PRO A 1 91 ? 18.399 -14.654 -16.674 1.00 43.53 91 PRO A N 1
ATOM 719 C CA . PRO A 1 91 ? 19.257 -15.091 -17.777 1.00 43.53 91 PRO A CA 1
ATOM 720 C C . PRO A 1 91 ? 19.881 -13.887 -18.503 1.00 43.53 91 PRO A C 1
ATOM 722 O O . PRO A 1 91 ? 19.750 -13.746 -19.712 1.00 43.53 91 PRO A O 1
ATOM 725 N N . GLY A 1 92 ? 20.529 -12.976 -17.764 1.00 54.59 92 GLY A N 1
ATOM 726 C CA . GLY A 1 92 ? 21.185 -11.810 -18.382 1.00 54.59 92 GLY A CA 1
ATOM 727 C C . GLY A 1 92 ? 22.336 -11.152 -17.613 1.00 54.59 92 GLY A C 1
ATOM 728 O O . GLY A 1 92 ? 22.944 -10.233 -18.139 1.00 54.59 92 GLY A O 1
ATOM 729 N N . ILE A 1 93 ? 22.660 -11.593 -16.390 1.00 55.41 93 ILE A N 1
ATOM 730 C CA . ILE A 1 93 ? 23.774 -11.031 -15.588 1.00 55.41 93 ILE A CA 1
ATOM 731 C C . ILE A 1 93 ? 24.844 -12.089 -15.233 1.00 55.41 93 ILE A C 1
ATOM 733 O O . ILE A 1 93 ? 25.864 -11.763 -14.637 1.00 55.41 93 ILE A O 1
ATOM 737 N N . VAL A 1 94 ? 24.671 -13.353 -15.648 1.00 53.69 94 VAL A N 1
ATOM 738 C CA . VAL A 1 94 ? 25.655 -14.433 -15.390 1.00 53.69 94 VAL A CA 1
ATOM 739 C C . VAL A 1 94 ? 26.453 -14.843 -16.635 1.00 53.69 94 VAL A C 1
ATOM 741 O O . VAL A 1 94 ? 27.492 -15.480 -16.505 1.00 53.69 94 VAL A O 1
ATOM 744 N N . THR A 1 95 ? 26.069 -14.423 -17.839 1.00 43.59 95 THR A N 1
ATOM 745 C CA . THR A 1 95 ? 26.918 -14.593 -19.027 1.00 43.59 95 THR A CA 1
ATOM 746 C C . THR A 1 95 ? 27.434 -13.236 -19.460 1.00 43.59 95 THR A C 1
ATOM 748 O O . THR A 1 95 ? 26.808 -12.534 -20.250 1.00 43.59 95 THR A O 1
ATOM 751 N N . GLY A 1 96 ? 28.588 -12.865 -18.906 1.00 53.47 96 GLY A N 1
ATOM 752 C CA . GLY A 1 96 ? 29.505 -12.033 -19.662 1.00 53.47 96 GLY A CA 1
ATOM 753 C C . GLY A 1 96 ? 29.873 -12.782 -20.941 1.00 53.47 96 GLY A C 1
ATOM 754 O O . GLY A 1 96 ? 30.461 -13.860 -20.873 1.00 53.47 96 GLY A O 1
ATOM 755 N N . SER A 1 97 ? 29.473 -12.226 -22.078 1.00 46.81 97 SER A N 1
ATOM 756 C CA . SER A 1 97 ? 30.013 -12.510 -23.408 1.00 46.81 97 SER A CA 1
ATOM 757 C C . SER A 1 97 ? 29.618 -11.371 -24.332 1.00 46.81 97 SER A C 1
ATOM 759 O O . SER A 1 97 ? 28.390 -11.204 -24.515 1.00 46.81 97 SER A O 1
#

Radius of gyration: 15.36 Å; chains: 1; bounding box: 51×25×36 Å

Secondary structure (DSSP, 8-state):
-HHHHHIIIIIIIIHHHHHH--STTHHHHHHHHHHHHHHHHGGGT-HHHHHHHHHHHHHHHHHHHHH--HHHHHHHHHHHHHHHHHHTS-SSSS---

Sequence (97 aa):
MTPVQEFIARSVIQGSLQEFLSGRGRTFKAILISNLLFSTFHLFVSPYFAVASFLPGMFWGWLYSRQRSLISVSASHTLIGVWALYVVGTPGIVTGS

Foldseek 3Di:
DQLVLLCCLAVPQLVVQLVPDDDDCSLVVSQQVSLLVSLVVCVVVPVVSSVVSRVVSSVLSVVCVVPVDSVVSSVVVVVVVVVCCVPVPDPPPPDDD

pLDDT: mean 72.72, std 12.94, range [43.53, 91.19]